Protein AF-A0A7J8DSW9-F1 (afdb_monomer_lite)

Sequence (82 aa):
MEATMVMEKSLNEALLDLQSLGFTGTDPLLCDFLENHFLDEEVKFINKMCSHLTNLCRLASSQLGKASISLKGLLSSINRSC

Radius of gyration: 16.22 Å; chains: 1; bounding box: 44×19×41 Å

Foldseek 3Di:
DVVVLVVLVVVLVVLVVQLVVCVVVVNVVSNVCSVPPPNVVSLVVNVVVVVVVVVVVVVVCVVPPDDDPPCVVVVVVVVVVD

Structure (mmCIF, N/CA/C/O backbone):
data_AF-A0A7J8DSW9-F1
#
_entry.id   AF-A0A7J8DSW9-F1
#
loop_
_atom_site.group_PDB
_atom_site.id
_atom_site.type_symbol
_atom_site.label_atom_id
_atom_site.label_alt_id
_atom_site.label_comp_id
_atom_site.label_asym_id
_atom_site.label_entity_id
_atom_site.label_seq_id
_atom_site.pdbx_PDB_ins_code
_atom_site.Cartn_x
_atom_site.Cartn_y
_atom_site.Cartn_z
_atom_site.occupancy
_atom_site.B_iso_or_equiv
_atom_site.auth_seq_id
_atom_site.auth_comp_id
_atom_site.auth_asym_id
_atom_site.auth_atom_id
_atom_site.pdbx_PDB_model_num
ATOM 1 N N . MET A 1 1 ? 10.621 -9.701 -9.791 1.00 78.75 1 MET A N 1
ATOM 2 C CA . MET A 1 1 ? 10.480 -8.439 -9.034 1.00 78.75 1 MET A CA 1
ATOM 3 C C . MET A 1 1 ? 9.199 -7.712 -9.416 1.00 78.75 1 MET A C 1
ATOM 5 O O . MET A 1 1 ? 8.457 -7.368 -8.514 1.00 78.75 1 MET A O 1
ATOM 9 N N . GLU A 1 2 ? 8.877 -7.574 -10.708 1.00 77.75 2 GLU A N 1
ATOM 10 C CA . GLU A 1 2 ? 7.584 -7.013 -11.154 1.00 77.75 2 GLU A CA 1
ATOM 11 C C . GLU A 1 2 ? 6.362 -7.763 -10.600 1.00 77.75 2 GLU A C 1
ATOM 13 O O . GLU A 1 2 ? 5.474 -7.127 -10.051 1.00 77.75 2 GLU A O 1
ATOM 18 N N . ALA A 1 3 ? 6.342 -9.102 -10.649 1.00 85.00 3 ALA A N 1
ATOM 19 C CA . ALA A 1 3 ? 5.240 -9.891 -10.077 1.00 85.00 3 ALA A CA 1
ATOM 20 C C . ALA A 1 3 ? 5.040 -9.637 -8.569 1.00 85.00 3 ALA A C 1
ATOM 22 O O . ALA A 1 3 ? 3.913 -9.481 -8.113 1.00 85.00 3 ALA A O 1
ATOM 23 N N . THR A 1 4 ? 6.137 -9.530 -7.812 1.00 87.06 4 THR A N 1
ATOM 24 C CA . THR A 1 4 ? 6.100 -9.146 -6.395 1.00 87.06 4 THR A CA 1
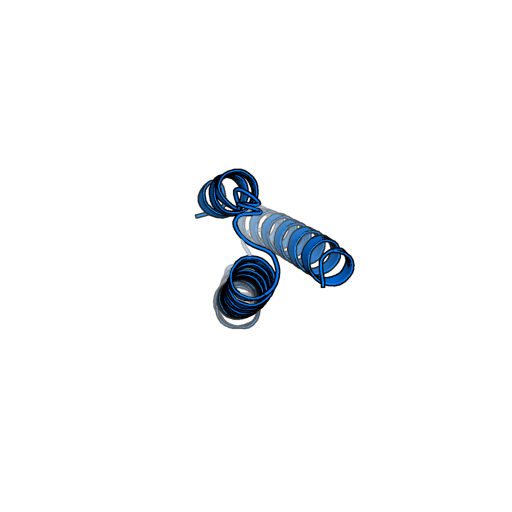ATOM 25 C C . THR A 1 4 ? 5.532 -7.736 -6.233 1.00 87.06 4 THR A C 1
ATOM 27 O O . THR A 1 4 ? 4.628 -7.558 -5.439 1.00 87.06 4 THR A O 1
ATOM 30 N N . MET A 1 5 ? 5.953 -6.753 -7.041 1.00 83.44 5 MET A N 1
ATOM 31 C CA . MET A 1 5 ? 5.401 -5.389 -6.964 1.00 83.44 5 MET A CA 1
ATOM 32 C C . MET A 1 5 ? 3.895 -5.324 -7.239 1.00 83.44 5 MET A C 1
ATOM 34 O O . MET A 1 5 ? 3.202 -4.516 -6.631 1.00 83.44 5 MET A O 1
ATOM 38 N N . VAL A 1 6 ? 3.386 -6.152 -8.155 1.00 85.31 6 VAL A N 1
ATOM 39 C CA . VAL A 1 6 ? 1.940 -6.255 -8.407 1.00 85.31 6 VAL A CA 1
ATOM 40 C C . VAL A 1 6 ? 1.214 -6.787 -7.171 1.00 85.31 6 VAL A C 1
ATOM 42 O O . VAL A 1 6 ? 0.161 -6.265 -6.816 1.00 85.31 6 VAL A O 1
ATOM 45 N N . MET A 1 7 ? 1.792 -7.788 -6.503 1.00 89.06 7 MET A N 1
ATOM 46 C CA . MET A 1 7 ? 1.247 -8.352 -5.270 1.00 89.06 7 MET A CA 1
ATOM 47 C C . MET A 1 7 ? 1.243 -7.331 -4.125 1.00 89.06 7 MET A C 1
ATOM 49 O O . MET A 1 7 ? 0.190 -7.131 -3.533 1.00 89.06 7 MET A O 1
ATOM 53 N N . GLU A 1 8 ? 2.358 -6.634 -3.873 1.00 88.25 8 GLU A N 1
ATOM 54 C CA . GLU A 1 8 ? 2.432 -5.594 -2.827 1.00 88.25 8 GLU A CA 1
ATOM 55 C C . GLU A 1 8 ? 1.430 -4.467 -3.083 1.00 88.25 8 GLU A C 1
ATOM 57 O O . GLU A 1 8 ? 0.739 -4.003 -2.186 1.00 88.25 8 GLU A O 1
ATOM 62 N N . LYS A 1 9 ? 1.270 -4.051 -4.345 1.00 84.75 9 LYS A N 1
ATOM 63 C CA . LYS A 1 9 ? 0.277 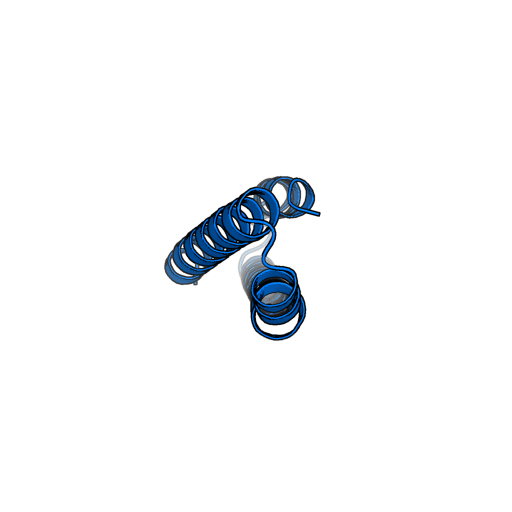-3.032 -4.686 1.00 84.75 9 LYS A CA 1
ATOM 64 C C . LYS A 1 9 ? -1.144 -3.495 -4.351 1.00 84.75 9 LYS A C 1
ATOM 66 O O . LYS A 1 9 ? -1.911 -2.727 -3.781 1.00 84.75 9 LYS A O 1
ATOM 71 N N . SER A 1 10 ? -1.479 -4.737 -4.698 1.00 89.06 10 SER A N 1
ATOM 72 C CA . SER A 1 10 ? -2.787 -5.316 -4.379 1.00 89.06 10 SER A CA 1
ATOM 73 C C . SER A 1 10 ? -2.999 -5.462 -2.871 1.00 89.06 10 SER A C 1
ATOM 75 O O . SER A 1 10 ? -4.128 -5.320 -2.410 1.00 89.06 10 SER A O 1
ATOM 77 N N . LEU A 1 11 ? -1.940 -5.755 -2.112 1.00 91.38 11 LEU A N 1
ATOM 78 C CA . LEU A 1 11 ? -1.987 -5.839 -0.655 1.00 91.38 11 LEU A CA 1
ATOM 79 C C . LEU A 1 11 ? -2.233 -4.459 -0.036 1.00 91.38 11 LEU A C 1
ATOM 81 O O . LEU A 1 11 ? -3.145 -4.315 0.774 1.00 91.38 11 LEU A O 1
ATOM 85 N N . ASN A 1 12 ? -1.491 -3.440 -0.469 1.00 89.38 12 ASN A N 1
ATOM 86 C CA . ASN A 1 12 ? -1.676 -2.065 -0.017 1.00 89.38 12 ASN A CA 1
ATOM 87 C C . ASN A 1 12 ? -3.086 -1.534 -0.337 1.00 89.38 12 ASN A C 1
ATOM 89 O O . ASN A 1 12 ? -3.711 -0.914 0.516 1.00 89.38 12 ASN A O 1
ATOM 93 N N . GLU A 1 13 ? -3.622 -1.816 -1.531 1.00 90.31 13 GLU A N 1
ATOM 94 C CA . GLU A 1 13 ? -5.013 -1.477 -1.881 1.00 90.31 13 GLU A CA 1
ATOM 95 C C . GLU A 1 13 ? -6.016 -2.161 -0.932 1.00 90.31 13 GLU A C 1
ATOM 97 O O . GLU A 1 13 ? -6.889 -1.495 -0.380 1.00 90.31 13 GLU A O 1
ATOM 102 N N . ALA A 1 14 ? -5.840 -3.455 -0.650 1.00 93.56 14 ALA A N 1
ATOM 103 C CA . ALA A 1 14 ? -6.709 -4.180 0.279 1.00 93.56 14 ALA A CA 1
ATOM 104 C C . ALA A 1 14 ? -6.627 -3.653 1.727 1.00 93.56 14 ALA A C 1
ATOM 106 O O . ALA A 1 14 ? -7.635 -3.629 2.435 1.00 93.56 14 ALA A O 1
ATOM 107 N N . LEU A 1 15 ? -5.445 -3.221 2.177 1.00 93.06 15 LEU A N 1
ATOM 108 C CA . LEU A 1 15 ? -5.252 -2.625 3.503 1.00 93.06 15 LEU A CA 1
ATOM 109 C C . LEU A 1 15 ? -5.925 -1.253 3.617 1.00 93.06 15 LEU A C 1
ATOM 111 O O . LEU A 1 15 ? -6.540 -0.967 4.643 1.00 93.06 15 LEU A O 1
ATOM 115 N N . LEU A 1 16 ? -5.858 -0.432 2.566 1.00 91.44 16 LEU A N 1
ATOM 116 C CA . LEU A 1 16 ? -6.548 0.860 2.508 1.00 91.44 16 LEU A CA 1
ATOM 117 C C . LEU A 1 16 ? -8.071 0.692 2.485 1.00 91.44 16 LEU A C 1
ATOM 119 O O . LEU A 1 16 ? -8.777 1.407 3.198 1.00 91.44 16 LEU A O 1
ATOM 123 N N . ASP A 1 17 ? -8.581 -0.284 1.731 1.00 92.19 17 ASP A N 1
ATOM 124 C CA . ASP A 1 17 ? -10.008 -0.620 1.729 1.00 92.19 17 ASP A CA 1
ATOM 125 C C . ASP A 1 17 ? -10.471 -1.054 3.128 1.00 92.19 17 ASP A C 1
ATOM 127 O O . ASP A 1 17 ? -11.501 -0.592 3.627 1.00 92.19 17 ASP A O 1
ATOM 131 N N . LEU A 1 18 ? -9.679 -1.889 3.810 1.00 91.94 18 LEU A N 1
ATOM 132 C CA . LEU A 1 18 ? -9.967 -2.314 5.178 1.00 91.94 18 LEU A CA 1
ATOM 133 C C . LEU A 1 18 ? -9.916 -1.144 6.174 1.00 91.94 18 LEU A C 1
ATOM 135 O O . LEU A 1 18 ? -10.773 -1.058 7.055 1.00 91.94 18 LEU A O 1
ATOM 139 N N . GLN A 1 19 ? -8.964 -0.221 6.025 1.00 89.75 19 GLN A N 1
ATOM 140 C CA . GLN A 1 19 ? -8.884 0.984 6.852 1.00 89.75 19 GLN A CA 1
ATOM 141 C C . GLN A 1 19 ? -10.112 1.880 6.638 1.00 89.75 19 GLN A C 1
ATOM 143 O O . GLN A 1 19 ? -10.707 2.358 7.604 1.00 89.75 19 GLN A O 1
ATOM 148 N N . SER A 1 20 ? -10.547 2.059 5.385 1.00 89.12 20 SER A N 1
ATOM 149 C CA . SER A 1 20 ? -11.769 2.797 5.050 1.00 89.12 20 SER A CA 1
ATOM 150 C C . SER A 1 20 ? -12.998 2.179 5.722 1.00 89.12 20 SER A C 1
ATOM 152 O O . SER A 1 20 ? -13.790 2.891 6.346 1.00 89.12 20 SER A O 1
ATOM 154 N N . LEU A 1 21 ? -13.114 0.846 5.694 1.00 90.19 21 LEU A N 1
ATOM 155 C CA . LEU A 1 21 ? -14.163 0.126 6.415 1.00 90.19 21 LEU A CA 1
ATOM 156 C C . LEU A 1 21 ? -14.088 0.370 7.930 1.00 90.19 21 LEU A C 1
ATOM 158 O O . LEU A 1 21 ? -15.121 0.652 8.535 1.00 90.19 21 LEU A O 1
ATOM 162 N N . GLY A 1 22 ? -12.894 0.344 8.531 1.00 86.81 22 GLY A N 1
ATOM 163 C CA . GLY A 1 22 ? -12.684 0.658 9.950 1.00 86.81 22 GLY A CA 1
ATOM 164 C C . GLY A 1 22 ? -13.163 2.062 10.336 1.00 86.81 22 GLY A C 1
ATOM 165 O O . GLY A 1 22 ? -13.867 2.226 11.336 1.00 86.81 22 GLY A O 1
ATOM 166 N N . PHE A 1 23 ? -12.896 3.064 9.491 1.00 82.81 23 PHE A N 1
ATOM 167 C CA . PHE A 1 23 ? -13.420 4.420 9.673 1.00 82.81 23 PHE A CA 1
ATOM 168 C C . PHE A 1 23 ? -14.949 4.466 9.589 1.00 82.81 23 PHE A C 1
ATOM 170 O O . PHE A 1 23 ? -15.586 5.082 10.446 1.00 82.81 23 PHE A O 1
ATOM 177 N N . THR A 1 24 ? -15.557 3.797 8.600 1.00 84.38 24 THR A N 1
ATOM 178 C CA . THR A 1 24 ? -17.029 3.746 8.475 1.00 84.38 24 THR A CA 1
ATOM 179 C C . THR A 1 24 ? -17.700 2.990 9.621 1.00 84.38 24 THR A C 1
ATOM 181 O O . THR A 1 24 ? -18.809 3.337 10.021 1.00 84.38 24 THR A O 1
ATOM 184 N N . GLY A 1 25 ? -17.020 1.978 10.165 1.00 82.19 25 GLY A N 1
ATOM 185 C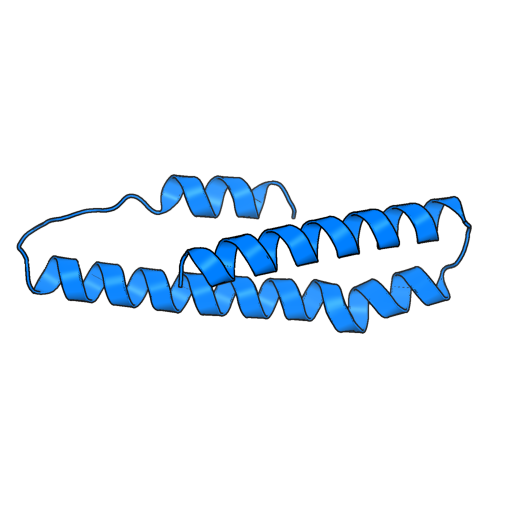 CA . GLY A 1 25 ? -17.463 1.180 11.303 1.00 82.19 25 GLY A CA 1
ATOM 186 C C . GLY A 1 25 ? -17.215 1.842 12.657 1.00 82.19 25 GLY A C 1
ATOM 187 O O . GLY A 1 25 ? -17.638 1.292 13.672 1.00 82.19 25 GLY A O 1
ATOM 188 N N . THR A 1 26 ? -16.579 3.023 12.698 1.00 83.06 26 THR A N 1
ATOM 189 C CA . THR A 1 26 ? -16.166 3.699 13.941 1.00 83.06 26 THR A CA 1
ATOM 190 C C . THR A 1 26 ? -15.343 2.779 14.850 1.00 83.06 26 THR A C 1
ATOM 192 O O . THR A 1 26 ? -15.588 2.706 16.053 1.00 83.06 26 THR A O 1
ATOM 195 N N . ASP A 1 27 ? -14.348 2.092 14.282 1.00 91.75 27 ASP A N 1
ATOM 196 C CA . ASP A 1 27 ? -13.348 1.328 15.037 1.00 91.75 27 ASP A CA 1
ATOM 197 C C . ASP A 1 27 ? -11.962 2.002 14.949 1.00 91.75 27 ASP A C 1
ATOM 199 O O . ASP A 1 27 ? -11.153 1.680 14.073 1.00 91.75 27 ASP A O 1
ATOM 203 N N . PRO A 1 28 ? -11.664 2.957 15.852 1.00 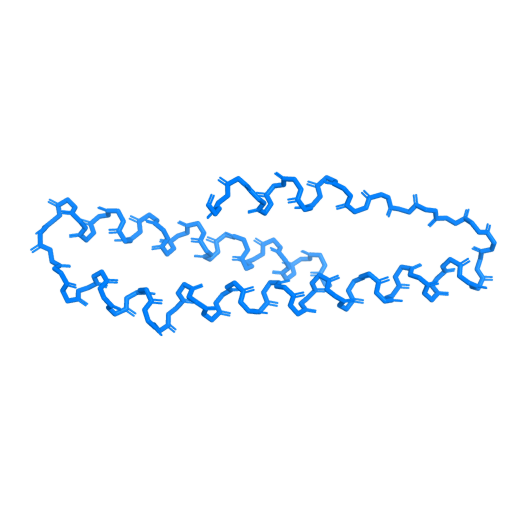87.12 28 PRO A N 1
ATOM 204 C CA . PRO A 1 28 ? -10.374 3.636 15.887 1.00 87.12 28 PRO A CA 1
ATOM 205 C C . PRO A 1 28 ? -9.198 2.700 16.172 1.00 87.12 28 PRO A C 1
ATOM 207 O O . PRO A 1 28 ? -8.087 2.996 15.745 1.00 87.12 28 PRO A O 1
ATOM 210 N N . LEU A 1 29 ? -9.423 1.593 16.892 1.00 92.00 29 LEU A N 1
ATOM 211 C CA . LEU A 1 29 ? -8.360 0.645 17.232 1.00 92.00 29 LEU A CA 1
ATOM 212 C C . LEU A 1 29 ? -7.918 -0.126 15.993 1.00 92.00 29 LEU A C 1
ATOM 214 O O . LEU A 1 29 ? -6.722 -0.317 15.789 1.00 92.00 29 LEU A O 1
ATOM 218 N N . LEU A 1 30 ? -8.870 -0.530 15.149 1.00 90.00 30 LEU A N 1
ATOM 219 C CA . LEU A 1 30 ? -8.559 -1.146 13.865 1.00 90.00 30 LEU A CA 1
ATOM 220 C C . LEU A 1 30 ? -7.798 -0.178 12.950 1.00 90.00 30 LEU A C 1
ATOM 222 O O . LEU A 1 30 ? -6.801 -0.577 12.352 1.00 90.00 30 LEU A O 1
ATOM 226 N N . CYS A 1 31 ? -8.226 1.085 12.856 1.00 92.06 31 CYS A N 1
ATOM 227 C CA . CYS A 1 31 ? -7.529 2.078 12.035 1.00 92.06 31 CYS A CA 1
ATOM 228 C C . CYS A 1 31 ? -6.088 2.315 12.508 1.00 92.06 31 CYS A C 1
ATOM 230 O O . CYS A 1 31 ? -5.174 2.263 11.686 1.00 92.06 31 CYS A O 1
ATOM 232 N N . ASP A 1 32 ? -5.884 2.517 13.813 1.00 90.81 32 ASP A N 1
ATOM 233 C CA . ASP A 1 32 ? -4.556 2.726 14.406 1.00 90.81 32 ASP A CA 1
ATOM 234 C C . ASP A 1 32 ? -3.655 1.495 14.218 1.00 90.81 32 ASP A C 1
ATOM 236 O O . ASP A 1 32 ? -2.482 1.612 13.862 1.00 90.81 32 ASP A O 1
ATOM 240 N N . PHE A 1 33 ? -4.220 0.294 14.364 1.00 92.56 33 PHE A N 1
ATOM 241 C CA . PHE A 1 33 ? -3.501 -0.952 14.128 1.00 92.56 33 PHE A CA 1
ATOM 242 C C . PHE A 1 33 ? -3.036 -1.089 12.672 1.00 92.56 33 PHE A C 1
ATOM 244 O O . PHE A 1 33 ? -1.883 -1.442 12.423 1.00 92.56 33 PHE A O 1
ATOM 251 N N . LEU A 1 34 ? -3.909 -0.799 11.704 1.00 92.44 34 LEU A N 1
ATOM 252 C CA . LEU A 1 34 ? -3.570 -0.881 10.281 1.00 92.44 34 LEU A CA 1
ATOM 253 C C . LEU A 1 34 ? -2.517 0.155 9.881 1.00 92.44 34 LEU A C 1
ATOM 255 O O . LEU A 1 34 ? -1.597 -0.170 9.131 1.00 92.44 34 LEU A O 1
ATOM 259 N N . GLU A 1 35 ? -2.622 1.375 10.404 1.00 88.88 35 GLU A N 1
ATOM 260 C CA . GLU A 1 35 ? -1.690 2.462 10.107 1.00 88.88 35 GLU A CA 1
ATOM 261 C C . GLU A 1 35 ? -0.289 2.177 10.659 1.00 88.88 35 GLU A C 1
ATOM 263 O O . GLU A 1 35 ? 0.689 2.194 9.909 1.00 88.88 35 GLU A O 1
ATOM 268 N N . ASN A 1 36 ? -0.198 1.820 11.943 1.00 89.31 36 ASN A N 1
ATOM 269 C CA . ASN A 1 36 ? 1.082 1.667 12.634 1.00 89.31 36 ASN A CA 1
ATOM 270 C C . ASN A 1 36 ? 1.803 0.345 12.341 1.00 89.31 36 ASN A C 1
ATOM 272 O O . ASN A 1 36 ? 3.020 0.270 12.515 1.00 89.31 36 ASN A O 1
ATOM 276 N N . HIS A 1 37 ? 1.083 -0.710 11.943 1.00 91.62 37 HIS A N 1
ATOM 277 C CA . HIS A 1 37 ? 1.686 -2.037 11.772 1.00 91.62 37 HIS A CA 1
ATOM 278 C C . HIS A 1 37 ? 1.762 -2.528 10.330 1.00 91.62 37 HIS A C 1
ATOM 280 O O . HIS A 1 37 ? 2.568 -3.417 10.060 1.00 91.62 37 HIS A O 1
ATOM 286 N N . PHE A 1 38 ? 0.956 -1.980 9.416 1.00 91.62 38 PHE A N 1
ATOM 287 C CA . PHE A 1 38 ? 0.903 -2.469 8.038 1.00 91.62 38 PHE A CA 1
ATOM 288 C C . PHE A 1 38 ? 1.196 -1.371 7.026 1.00 91.62 38 PHE A C 1
ATOM 290 O O . PHE A 1 38 ? 2.136 -1.518 6.254 1.00 91.62 38 PHE A O 1
ATOM 297 N N . LEU A 1 39 ? 0.447 -0.266 7.037 1.00 89.06 39 LEU A N 1
ATOM 298 C CA . LEU A 1 39 ? 0.542 0.749 5.982 1.00 89.06 39 LEU A CA 1
ATOM 299 C C . LEU A 1 39 ? 1.924 1.424 5.932 1.00 89.06 39 LEU A C 1
ATOM 301 O O . LEU A 1 39 ? 2.495 1.561 4.850 1.00 89.06 39 LEU A O 1
ATOM 305 N N . ASP A 1 40 ? 2.510 1.783 7.079 1.00 87.44 40 ASP A N 1
ATOM 306 C CA . ASP A 1 40 ? 3.864 2.362 7.111 1.00 87.44 40 ASP A CA 1
ATOM 307 C C . ASP A 1 40 ? 4.941 1.359 6.640 1.00 87.44 40 ASP A C 1
ATOM 309 O O . ASP A 1 40 ? 5.876 1.707 5.911 1.00 87.44 40 ASP A O 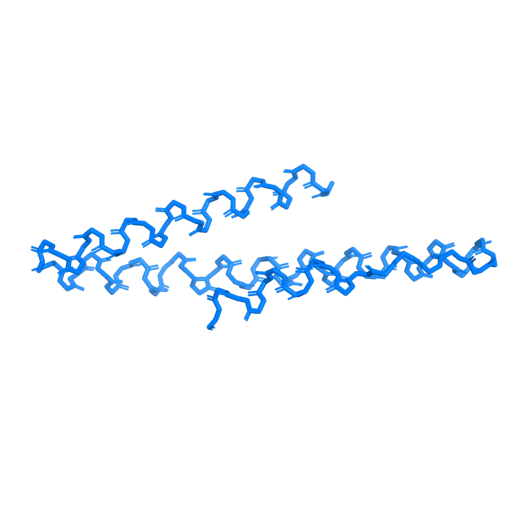1
ATOM 313 N N . GLU A 1 41 ? 4.791 0.080 6.994 1.00 90.00 41 GLU A N 1
ATOM 314 C CA . GLU A 1 41 ? 5.722 -0.978 6.586 1.00 90.00 41 GLU A CA 1
ATOM 315 C C . GLU A 1 41 ? 5.605 -1.324 5.093 1.00 90.00 41 GLU A C 1
ATOM 317 O O . GLU A 1 41 ? 6.630 -1.475 4.420 1.00 90.00 41 GLU A O 1
ATOM 322 N N . GLU A 1 42 ? 4.391 -1.346 4.538 1.00 88.06 42 GLU A N 1
ATOM 323 C CA . GLU A 1 42 ? 4.143 -1.523 3.102 1.00 88.06 42 GLU A CA 1
ATOM 324 C C . GLU A 1 42 ? 4.817 -0.420 2.279 1.00 88.06 42 GLU A C 1
ATOM 326 O O . GLU A 1 42 ? 5.545 -0.691 1.317 1.00 88.06 42 GLU A O 1
ATOM 331 N N . VAL A 1 43 ? 4.668 0.842 2.695 1.00 84.75 43 VAL A N 1
ATOM 332 C CA . VAL A 1 43 ? 5.316 1.981 2.029 1.00 84.75 43 VAL A CA 1
ATOM 333 C C . VAL A 1 43 ? 6.841 1.843 2.066 1.00 84.75 43 VAL A C 1
ATOM 335 O O . VAL A 1 43 ? 7.513 2.051 1.045 1.00 84.75 43 VAL A O 1
ATOM 338 N N . LYS A 1 44 ? 7.427 1.454 3.206 1.00 87.25 44 LYS A N 1
ATOM 339 C CA . LYS A 1 44 ? 8.877 1.196 3.312 1.00 87.25 44 LYS A CA 1
ATOM 340 C C . LYS A 1 44 ? 9.315 0.062 2.387 1.00 87.25 44 LYS A C 1
ATOM 342 O O . LYS A 1 44 ? 10.351 0.182 1.717 1.00 87.25 44 LYS A O 1
ATOM 347 N N . PHE A 1 45 ? 8.543 -1.020 2.320 1.00 87.81 45 PHE A N 1
ATOM 348 C CA . PHE A 1 45 ? 8.854 -2.180 1.494 1.00 87.81 45 PHE A CA 1
ATOM 349 C C . PHE A 1 45 ? 8.816 -1.845 -0.003 1.00 87.81 45 PHE A C 1
ATOM 351 O O . PHE A 1 45 ? 9.803 -2.075 -0.716 1.00 87.81 45 PHE A O 1
ATOM 358 N N . ILE A 1 46 ? 7.741 -1.205 -0.468 1.00 84.44 46 ILE A N 1
ATOM 359 C CA . ILE A 1 46 ? 7.575 -0.768 -1.861 1.00 84.44 46 ILE A CA 1
ATOM 360 C C . ILE A 1 46 ? 8.707 0.185 -2.270 1.00 84.44 46 ILE A C 1
ATOM 362 O O . ILE A 1 46 ? 9.300 0.028 -3.345 1.00 84.44 46 ILE A O 1
ATOM 366 N N . ASN A 1 47 ? 9.084 1.131 -1.403 1.00 85.62 47 ASN A N 1
ATOM 367 C CA . ASN A 1 47 ? 10.200 2.046 -1.657 1.00 85.62 47 ASN A CA 1
ATOM 368 C C . ASN A 1 47 ? 11.536 1.307 -1.811 1.00 85.62 47 ASN A C 1
ATOM 370 O O . ASN A 1 47 ? 12.308 1.574 -2.743 1.00 85.62 47 ASN A O 1
ATOM 374 N N . LYS A 1 48 ? 11.806 0.335 -0.935 1.00 88.94 48 LYS A N 1
ATOM 375 C CA . LYS A 1 48 ? 13.011 -0.498 -1.013 1.00 88.94 48 LYS A CA 1
ATOM 376 C C . LYS A 1 48 ? 13.051 -1.299 -2.315 1.00 88.94 48 LYS A C 1
ATOM 378 O O . LYS A 1 48 ? 14.087 -1.335 -2.985 1.00 88.94 48 LYS A O 1
ATOM 383 N N . MET A 1 49 ? 11.924 -1.878 -2.724 1.00 86.38 49 MET A N 1
ATOM 384 C CA . MET A 1 49 ? 11.808 -2.577 -4.002 1.00 86.38 49 MET A CA 1
ATOM 385 C C . MET A 1 49 ? 12.063 -1.658 -5.203 1.00 86.38 49 MET A C 1
ATOM 387 O O . MET A 1 49 ? 12.826 -2.023 -6.100 1.00 86.38 49 MET A O 1
ATOM 391 N N . CYS A 1 50 ? 11.494 -0.450 -5.210 1.00 84.06 50 CYS A N 1
ATOM 392 C CA . CYS A 1 50 ? 11.711 0.534 -6.275 1.00 84.06 50 CYS A CA 1
ATOM 393 C C . CYS A 1 50 ? 13.184 0.955 -6.383 1.00 84.06 50 CYS A C 1
ATOM 395 O O . CYS A 1 50 ? 13.722 1.092 -7.488 1.00 84.06 50 CYS A O 1
ATOM 397 N N . SER A 1 51 ? 13.865 1.117 -5.246 1.00 86.00 51 SER A N 1
ATOM 398 C CA . SER A 1 51 ? 15.303 1.407 -5.198 1.00 86.00 51 SER A CA 1
ATOM 399 C C . SER A 1 51 ? 16.134 0.274 -5.808 1.00 86.00 51 SER A C 1
ATOM 401 O O . SER A 1 51 ? 17.024 0.510 -6.632 1.00 86.00 51 SER A O 1
ATOM 403 N N . HIS A 1 52 ? 15.813 -0.979 -5.477 1.00 85.50 52 HIS A N 1
ATOM 404 C CA . HIS A 1 52 ? 16.461 -2.141 -6.082 1.00 85.50 52 HIS A CA 1
ATOM 405 C C . HIS A 1 52 ? 16.231 -2.212 -7.595 1.00 85.50 52 HIS A C 1
ATOM 407 O O . HIS A 1 52 ? 17.193 -2.401 -8.340 1.00 85.50 52 HIS A O 1
ATOM 413 N N . LEU A 1 53 ? 15.001 -1.981 -8.062 1.00 83.38 53 LEU A N 1
ATOM 414 C CA . LEU A 1 53 ? 14.684 -1.958 -9.489 1.00 83.38 53 LEU A CA 1
ATOM 415 C C . LEU A 1 53 ? 15.465 -0.856 -10.220 1.00 83.38 53 LEU A C 1
ATOM 417 O O . LEU A 1 53 ? 16.085 -1.113 -11.249 1.00 83.38 53 LEU A O 1
ATOM 421 N N . THR A 1 54 ? 15.530 0.344 -9.640 1.00 81.88 54 THR A N 1
ATOM 422 C CA . THR A 1 54 ? 16.309 1.470 -10.180 1.00 81.88 54 THR A CA 1
ATOM 423 C C . THR A 1 54 ? 17.793 1.121 -10.300 1.00 81.88 54 THR A C 1
ATOM 425 O O . THR A 1 54 ? 18.426 1.406 -11.320 1.00 81.88 54 THR A O 1
ATOM 428 N N . ASN A 1 55 ? 18.360 0.464 -9.286 1.00 85.50 55 ASN A N 1
ATOM 429 C CA . ASN A 1 55 ? 19.749 0.016 -9.311 1.00 85.50 55 ASN A CA 1
ATOM 430 C C . ASN A 1 55 ? 19.999 -1.048 -10.384 1.00 85.50 55 ASN A C 1
ATOM 432 O O . ASN A 1 55 ? 20.993 -0.947 -11.103 1.00 85.50 55 ASN A O 1
ATOM 436 N N . LEU A 1 56 ? 19.092 -2.014 -10.540 1.00 83.88 56 LEU A N 1
ATOM 437 C CA . LEU A 1 56 ? 19.172 -3.025 -11.596 1.00 83.88 56 LEU A CA 1
ATOM 438 C C . LEU A 1 56 ? 19.090 -2.389 -12.990 1.00 83.88 56 LEU A C 1
ATOM 440 O O . LEU A 1 56 ? 19.936 -2.672 -13.836 1.00 83.88 56 LEU A O 1
ATOM 444 N N . CYS A 1 57 ? 18.147 -1.471 -13.220 1.00 81.94 57 CYS A N 1
ATOM 445 C CA . CYS A 1 57 ? 18.028 -0.743 -14.486 1.00 81.94 57 CYS A CA 1
ATOM 446 C C . CYS A 1 57 ? 19.284 0.080 -14.800 1.00 81.94 57 CYS A C 1
ATOM 448 O O . CYS A 1 57 ? 19.741 0.104 -15.944 1.00 81.94 57 CYS A O 1
ATOM 450 N N . ARG A 1 58 ? 19.869 0.737 -13.791 1.00 83.19 58 ARG A N 1
ATOM 451 C CA . ARG A 1 58 ? 21.124 1.487 -13.931 1.00 83.19 58 ARG A CA 1
ATOM 452 C C . ARG A 1 58 ? 22.290 0.572 -14.302 1.00 83.19 58 ARG A C 1
ATOM 454 O O . ARG A 1 58 ? 23.036 0.906 -15.218 1.00 83.19 58 ARG A O 1
ATOM 461 N N . LEU A 1 59 ? 22.431 -0.574 -13.632 1.00 83.69 59 LEU A N 1
ATOM 462 C CA . LEU A 1 59 ? 23.460 -1.569 -13.951 1.00 83.69 59 LEU A CA 1
ATOM 463 C C . LEU A 1 59 ? 23.288 -2.104 -15.379 1.00 83.69 59 LEU A C 1
ATOM 465 O O . LEU A 1 59 ? 24.249 -2.102 -16.147 1.00 83.69 59 LEU A O 1
ATOM 469 N N . ALA A 1 60 ? 22.061 -2.453 -15.772 1.00 80.25 60 ALA A N 1
ATOM 470 C CA . ALA A 1 60 ? 21.751 -2.896 -17.129 1.00 80.25 60 ALA A CA 1
ATOM 471 C C . ALA A 1 60 ? 22.077 -1.818 -18.178 1.00 80.25 60 ALA A C 1
ATOM 473 O O . ALA A 1 60 ? 22.698 -2.116 -19.192 1.00 80.25 60 ALA A O 1
ATOM 474 N N . SER A 1 61 ? 21.752 -0.551 -17.900 1.00 72.50 61 SER A N 1
ATOM 475 C CA . SER A 1 61 ? 22.056 0.593 -18.780 1.00 72.50 61 SER A CA 1
ATOM 476 C C . SER A 1 61 ? 23.549 0.921 -18.870 1.00 72.50 61 SER A C 1
ATOM 478 O O . SER A 1 61 ? 23.987 1.543 -19.836 1.00 72.50 61 SER A O 1
ATOM 480 N N . SER A 1 62 ? 24.323 0.558 -17.843 1.00 70.19 62 SER A N 1
ATOM 481 C CA . SER A 1 62 ? 25.781 0.711 -17.836 1.00 70.19 62 SER A CA 1
ATOM 482 C C . SER A 1 62 ? 26.493 -0.403 -18.609 1.00 70.19 62 SER A C 1
ATOM 484 O O . SER A 1 62 ? 27.569 -0.163 -19.148 1.00 70.19 62 SER A O 1
ATOM 486 N N . GLN A 1 63 ? 25.884 -1.594 -18.705 1.00 62.41 63 GLN A N 1
ATOM 487 C CA . GLN A 1 63 ? 26.391 -2.710 -19.513 1.00 62.41 63 GLN A CA 1
ATOM 488 C C . GLN A 1 63 ? 25.945 -2.646 -20.980 1.00 62.41 63 GLN A C 1
ATOM 490 O O . GLN A 1 63 ? 26.713 -2.988 -21.873 1.00 62.41 63 GLN A O 1
ATOM 495 N N . LEU A 1 64 ? 24.713 -2.208 -21.237 1.00 55.81 64 LEU A N 1
ATOM 496 C CA . LEU A 1 64 ? 24.134 -2.048 -22.567 1.00 55.81 64 LEU A CA 1
ATOM 497 C C . LEU A 1 64 ? 23.924 -0.554 -22.779 1.00 55.81 64 LEU A C 1
ATOM 499 O O . LEU A 1 64 ? 23.003 0.020 -22.201 1.00 55.81 64 LEU A O 1
ATOM 503 N N . GLY A 1 65 ? 24.801 0.091 -23.550 1.00 54.22 65 GLY A N 1
ATOM 504 C CA . GLY A 1 65 ? 24.752 1.534 -23.781 1.00 54.22 65 GLY A CA 1
ATOM 505 C C . GLY A 1 65 ? 23.328 2.035 -24.053 1.00 54.22 65 GLY A C 1
ATOM 506 O O . GLY A 1 65 ? 22.776 1.790 -25.118 1.00 54.22 65 GLY A O 1
ATOM 507 N N . LYS A 1 66 ? 22.763 2.756 -23.071 1.00 56.53 66 LYS A N 1
ATOM 508 C CA . LYS A 1 66 ? 21.462 3.451 -23.107 1.00 56.53 66 LYS A CA 1
ATOM 509 C C . LYS A 1 66 ? 20.244 2.564 -23.438 1.00 56.53 66 LYS A C 1
ATOM 511 O O . LYS A 1 66 ? 19.709 2.599 -24.540 1.00 56.53 66 LYS A O 1
ATOM 516 N N . ALA A 1 67 ? 19.675 1.934 -22.411 1.00 46.22 67 ALA A N 1
ATOM 517 C CA . ALA A 1 67 ? 18.261 1.549 -22.396 1.00 46.22 67 ALA A CA 1
ATOM 518 C C . ALA A 1 67 ? 17.560 2.207 -21.194 1.00 46.22 67 ALA A C 1
ATOM 520 O O . ALA A 1 67 ? 17.432 1.631 -20.118 1.00 46.22 67 ALA A O 1
ATOM 521 N N . SER A 1 68 ? 17.137 3.462 -21.357 1.00 47.72 68 SER A N 1
ATOM 522 C CA . SER A 1 68 ? 16.372 4.185 -20.339 1.00 47.72 68 SER A CA 1
ATOM 523 C C . SER A 1 68 ? 14.939 3.654 -20.275 1.00 47.72 68 SER A C 1
ATOM 525 O O . SER A 1 68 ? 14.068 4.112 -21.014 1.00 47.72 68 SER A O 1
ATOM 527 N N . ILE A 1 69 ? 14.684 2.705 -19.380 1.00 54.78 69 ILE A N 1
ATOM 528 C CA . ILE A 1 69 ? 13.322 2.330 -18.990 1.00 54.78 69 ILE A CA 1
ATOM 529 C C . ILE A 1 69 ? 12.827 3.391 -18.003 1.00 54.78 69 ILE A C 1
ATOM 531 O O . ILE A 1 69 ? 13.322 3.519 -16.883 1.00 54.78 69 ILE A O 1
ATOM 535 N N . SER A 1 70 ? 11.910 4.239 -18.464 1.00 53.09 70 SER A N 1
ATOM 536 C CA . SER A 1 70 ? 11.379 5.366 -17.700 1.00 53.09 70 SER A CA 1
ATOM 537 C C . SER A 1 70 ? 10.462 4.863 -16.580 1.00 53.09 70 SER A C 1
ATOM 539 O O . SER A 1 70 ? 9.267 4.666 -16.780 1.00 53.09 70 SER A O 1
ATOM 541 N N . LEU A 1 71 ? 11.010 4.714 -15.369 1.00 54.34 71 LEU A N 1
ATOM 542 C CA . LEU A 1 71 ? 10.271 4.408 -14.128 1.00 54.34 71 LEU A CA 1
ATOM 543 C C . LEU A 1 71 ? 9.295 5.522 -13.691 1.00 54.34 71 LEU A C 1
ATOM 545 O O . LEU A 1 71 ? 8.632 5.404 -12.661 1.00 54.34 71 LEU A O 1
ATOM 549 N N . LYS A 1 72 ? 9.160 6.597 -14.483 1.00 51.09 72 LYS A N 1
ATOM 550 C CA . LYS A 1 72 ? 8.240 7.711 -14.211 1.00 51.09 72 LYS A CA 1
ATOM 551 C C . LYS A 1 72 ? 6.782 7.254 -14.100 1.00 51.09 72 LYS A C 1
ATOM 553 O O . LYS A 1 72 ? 6.053 7.799 -13.279 1.00 51.09 72 LYS A O 1
ATOM 558 N N . GLY A 1 73 ? 6.374 6.236 -14.864 1.00 50.69 73 GLY A N 1
ATOM 559 C CA . GLY A 1 73 ? 5.017 5.679 -14.789 1.00 50.69 73 GLY A CA 1
ATOM 560 C C . GLY A 1 73 ? 4.721 4.990 -13.451 1.00 50.69 73 GLY A C 1
ATOM 561 O O . GLY A 1 73 ? 3.649 5.186 -12.880 1.00 50.69 73 GLY A O 1
ATOM 562 N N . LEU A 1 74 ? 5.704 4.266 -12.906 1.00 51.09 74 LEU A N 1
ATOM 563 C CA . LEU A 1 74 ? 5.581 3.521 -11.650 1.00 51.09 74 LEU A CA 1
ATOM 564 C C . LEU A 1 74 ? 5.495 4.474 -10.447 1.00 51.09 74 LEU A C 1
ATOM 566 O O . LEU A 1 74 ? 4.583 4.364 -9.633 1.00 51.09 74 LEU A O 1
ATOM 570 N N . LEU A 1 75 ? 6.363 5.492 -10.412 1.00 49.12 75 LEU A N 1
ATOM 571 C CA . LEU A 1 75 ? 6.348 6.536 -9.380 1.00 49.12 75 LEU A CA 1
ATOM 572 C C . LEU A 1 75 ? 5.082 7.405 -9.439 1.00 49.12 75 LEU A C 1
ATOM 574 O O . LEU A 1 75 ? 4.560 7.792 -8.399 1.00 49.12 75 LEU A O 1
ATOM 578 N N . SER A 1 76 ? 4.541 7.670 -10.635 1.00 52.09 76 SER A N 1
ATOM 579 C CA . SER A 1 76 ? 3.293 8.437 -10.784 1.00 52.09 76 SER A CA 1
ATOM 580 C C . SER A 1 76 ? 2.045 7.708 -10.269 1.00 52.09 76 SER A C 1
ATOM 582 O O . SER A 1 76 ? 1.063 8.363 -9.927 1.00 52.09 76 SER A O 1
AT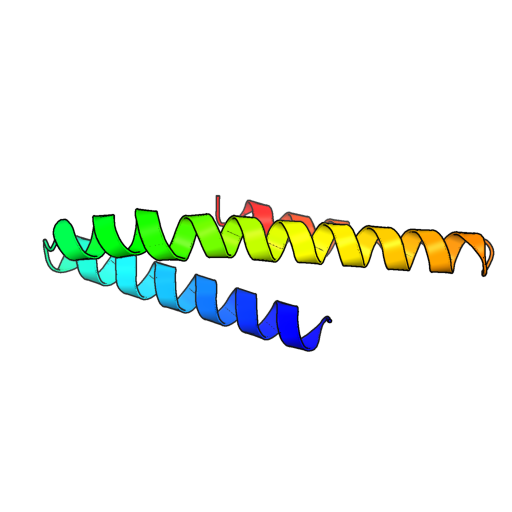OM 584 N N . SER A 1 77 ? 2.082 6.370 -10.200 1.00 47.34 77 SER A N 1
ATOM 585 C CA . SER A 1 77 ? 1.019 5.572 -9.573 1.00 47.34 77 SER A CA 1
ATOM 586 C C . SER A 1 77 ? 1.194 5.473 -8.057 1.00 47.34 77 SER A C 1
ATOM 588 O O . SER A 1 77 ? 0.197 5.452 -7.348 1.00 47.34 77 SER A O 1
ATOM 590 N N . ILE A 1 78 ? 2.438 5.467 -7.561 1.00 50.16 78 ILE A N 1
ATOM 591 C CA . ILE A 1 78 ? 2.748 5.456 -6.121 1.00 50.16 78 ILE A CA 1
ATOM 592 C C . ILE A 1 78 ? 2.354 6.794 -5.474 1.00 50.16 78 ILE A C 1
ATOM 594 O O . ILE A 1 78 ? 1.710 6.814 -4.434 1.00 50.16 78 ILE A O 1
ATOM 598 N N . ASN A 1 79 ? 2.622 7.922 -6.140 1.00 44.19 79 ASN A N 1
ATOM 599 C CA . ASN A 1 79 ? 2.333 9.259 -5.606 1.00 44.19 79 ASN A CA 1
ATOM 600 C C . ASN A 1 79 ? 0.842 9.659 -5.644 1.00 44.19 79 ASN A C 1
ATOM 602 O O . ASN A 1 79 ? 0.512 10.795 -5.323 1.00 44.19 79 ASN A O 1
ATOM 606 N N . ARG A 1 80 ? -0.053 8.770 -6.104 1.00 40.19 80 ARG A N 1
ATOM 607 C CA . ARG A 1 80 ? -1.512 8.980 -6.071 1.00 40.19 80 ARG A CA 1
ATOM 608 C C . ARG A 1 80 ? -2.171 8.305 -4.854 1.00 40.19 80 ARG A C 1
ATOM 610 O O . ARG A 1 80 ? -3.377 8.424 -4.690 1.00 40.19 80 ARG A O 1
ATOM 617 N N . SER A 1 81 ? -1.377 7.606 -4.039 1.00 39.56 81 SER A N 1
ATOM 618 C CA . SER A 1 81 ? -1.790 6.930 -2.803 1.00 39.56 81 SER A CA 1
ATOM 619 C C . SER A 1 81 ? -1.167 7.555 -1.540 1.00 39.56 81 SER A C 1
ATOM 621 O O . SER A 1 81 ? -1.316 6.984 -0.463 1.00 39.56 81 SER A O 1
ATOM 623 N N . CYS A 1 82 ? -0.467 8.689 -1.672 1.00 39.91 82 CYS A N 1
ATOM 624 C CA . CYS A 1 82 ? -0.005 9.528 -0.563 1.00 39.91 82 CYS A CA 1
ATOM 625 C C . CYS A 1 82 ? -0.893 10.765 -0.431 1.00 39.91 82 CYS A C 1
ATOM 627 O O . CYS A 1 82 ? -1.221 11.350 -1.492 1.00 39.91 82 CYS A O 1
#

Organism: Molossus molossus (NCBI:txid27622)

pLDDT: mean 77.83, std 16.56, range [39.56, 93.56]

InterPro domains:
  IPR001519 Ferritin [PTHR11431] (1-66)
  IPR008331 Ferritin/DPS domain [PF00210] (1-56)
  IPR009040 Ferritin-like diiron domain [PS50905] (1-60)
  IPR009078 Ferritin-like superfamily [SSF47240] (1-69)
  IPR012347 Ferritin-like [G3DSA:1.20.1260.10] (1-75)
  IPR014034 Ferritin, conserved site [PS00204] (27-47)

Secondary structure (DSSP, 8-state):
-HHHHHHHHHHHHHHHHHHHHHHHTT-HHHHHHHIIIIIHHHHHHHHHHHHHHHHHHHHHHHHTT-----THHHHHHHTT--